Protein AF-A0A5D0RQT8-F1 (afdb_monomer)

Solvent-accessible surface area (backbone atoms only — not comparable to full-atom values): 4126 Å² total; per-residue (Å²): 134,84,65,51,75,67,35,50,52,42,41,51,51,22,58,75,70,72,47,50,53,33,56,50,87,95,43,79,46,75,48,96,39,71,70,55,50,54,51,52,48,53,52,42,52,47,54,54,67,54,66,72,62,74,81,79,71,80,78,84,82,79,78,94,129

Foldseek 3Di:
DQFDPVQLVQLVVCLVVQHQWGDTPPDIDGHPGSVRSVVVSVVNVCRNVVVPPPPPDPPPDDDDD

Nearest PDB structures (foldseek):
  8e00-assembly1_A  TM=7.531E-01  e=4.163E+00  Saccharomyces cerevisiae

Sequence (65 aa):
MSYTQDDIDSLRKAIAKGVSQAKMGEEQVTFRSLAEMRSTLAEMEQSVNGSVSRQHYPTFVGRPE

Radius of gyration: 18.5 Å; Cα contacts (8 Å, |Δi|>4): 52; chains: 1; bounding box: 31×20×64 Å

Structure (mmCIF, N/CA/C/O backbone):
data_AF-A0A5D0RQT8-F1
#
_entry.id   AF-A0A5D0RQT8-F1
#
loop_
_atom_site.group_PDB
_atom_site.id
_atom_site.type_symbol
_atom_site.label_atom_id
_atom_site.label_alt_id
_atom_site.label_comp_id
_atom_site.label_asym_id
_atom_site.label_entity_id
_atom_site.label_seq_id
_atom_site.pdbx_PDB_ins_code
_atom_site.Cartn_x
_atom_site.Cartn_y
_atom_site.Cartn_z
_atom_site.occupancy
_atom_site.B_iso_or_equiv
_atom_site.auth_seq_id
_atom_site.auth_comp_id
_atom_site.auth_asym_id
_atom_site.auth_atom_id
_atom_site.pdbx_PDB_model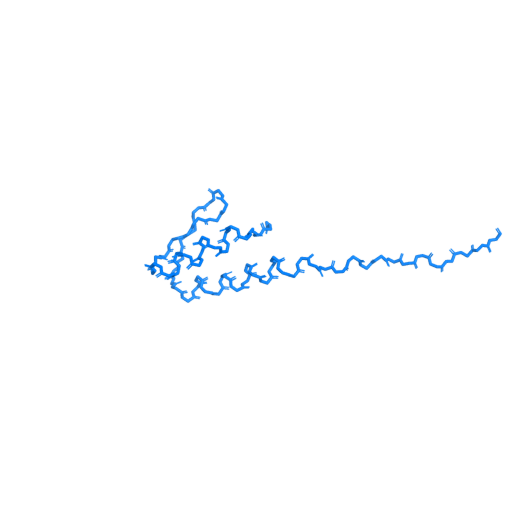_num
ATOM 1 N N . MET A 1 1 ? 2.952 6.711 -16.139 1.00 57.06 1 MET A N 1
ATOM 2 C CA . MET A 1 1 ? 3.840 6.359 -15.014 1.00 57.06 1 MET A CA 1
ATOM 3 C C . MET A 1 1 ? 3.862 4.850 -14.915 1.00 57.06 1 MET A C 1
ATOM 5 O O . MET A 1 1 ? 2.795 4.251 -14.933 1.00 57.06 1 MET A O 1
ATOM 9 N N . SER A 1 2 ? 5.045 4.248 -14.909 1.00 68.31 2 SER A N 1
ATOM 10 C CA . SER A 1 2 ? 5.193 2.807 -14.715 1.00 68.31 2 SER A CA 1
ATOM 11 C C . SER A 1 2 ? 5.200 2.551 -13.216 1.00 68.31 2 SER A C 1
ATOM 13 O O . SER A 1 2 ? 6.071 3.071 -12.523 1.00 68.31 2 SER A O 1
ATOM 15 N N . TYR A 1 3 ? 4.217 1.816 -12.707 1.00 77.50 3 TYR A N 1
ATOM 16 C CA . TYR A 1 3 ? 4.241 1.371 -11.316 1.00 77.50 3 TYR A CA 1
ATOM 17 C C . TYR A 1 3 ? 5.453 0.463 -11.094 1.00 77.50 3 TYR A C 1
ATOM 19 O O . TYR A 1 3 ? 5.864 -0.251 -12.010 1.00 77.50 3 TYR A O 1
ATOM 27 N N . THR A 1 4 ? 6.052 0.497 -9.908 1.00 84.94 4 THR A N 1
ATOM 28 C CA . THR A 1 4 ? 7.173 -0.384 -9.569 1.00 84.94 4 THR A CA 1
ATOM 29 C C . THR A 1 4 ? 6.719 -1.534 -8.679 1.00 84.94 4 THR A C 1
ATOM 31 O O . THR A 1 4 ? 5.653 -1.504 -8.062 1.00 84.94 4 THR A O 1
ATOM 34 N N . GLN A 1 5 ? 7.552 -2.572 -8.583 1.00 85.12 5 GLN A N 1
ATOM 35 C CA . GLN A 1 5 ? 7.286 -3.695 -7.686 1.00 85.12 5 GLN A CA 1
ATOM 36 C C . GLN A 1 5 ? 7.249 -3.268 -6.205 1.00 85.12 5 GLN A C 1
ATOM 38 O O . GLN A 1 5 ? 6.536 -3.884 -5.413 1.00 85.12 5 GLN A O 1
ATOM 43 N N . ASP A 1 6 ? 7.981 -2.206 -5.848 1.00 88.25 6 ASP A N 1
ATOM 44 C CA . ASP A 1 6 ? 7.999 -1.634 -4.497 1.00 88.25 6 ASP A CA 1
ATOM 45 C C . ASP A 1 6 ? 6.667 -0.948 -4.154 1.00 88.25 6 ASP A C 1
ATOM 47 O O . ASP A 1 6 ? 6.141 -1.117 -3.051 1.00 88.25 6 ASP A O 1
ATOM 51 N N . ASP A 1 7 ? 6.050 -0.278 -5.134 1.00 87.94 7 ASP A N 1
ATOM 52 C CA . ASP A 1 7 ? 4.720 0.320 -4.977 1.00 87.94 7 ASP A CA 1
ATOM 53 C C . ASP A 1 7 ? 3.650 -0.750 -4.723 1.00 87.94 7 ASP A C 1
ATOM 55 O O . ASP A 1 7 ? 2.774 -0.579 -3.871 1.00 87.94 7 ASP A O 1
ATOM 59 N N . ILE A 1 8 ? 3.741 -1.882 -5.430 1.00 90.19 8 ILE A N 1
ATOM 60 C CA . ILE A 1 8 ? 2.829 -3.020 -5.252 1.00 90.19 8 ILE A CA 1
ATOM 61 C C . ILE A 1 8 ? 2.974 -3.602 -3.841 1.00 90.19 8 ILE A C 1
ATOM 63 O O . ILE A 1 8 ? 1.968 -3.850 -3.173 1.00 90.19 8 ILE A O 1
ATOM 67 N N . ASP A 1 9 ? 4.202 -3.801 -3.351 1.00 91.19 9 ASP A N 1
ATOM 68 C CA . ASP A 1 9 ? 4.426 -4.325 -1.997 1.00 91.19 9 ASP A CA 1
ATOM 69 C C . ASP A 1 9 ? 3.959 -3.340 -0.915 1.00 91.19 9 ASP A C 1
ATOM 71 O O . ASP A 1 9 ? 3.303 -3.741 0.054 1.00 91.19 9 ASP A O 1
ATOM 75 N N . SER A 1 10 ? 4.215 -2.046 -1.111 1.00 90.19 10 SER A N 1
ATOM 76 C CA . SER A 1 10 ? 3.745 -0.980 -0.224 1.00 90.19 10 SER A CA 1
ATOM 77 C C . SER A 1 10 ? 2.219 -0.947 -0.138 1.00 90.19 10 SER A C 1
ATOM 79 O O . SER A 1 10 ? 1.662 -0.927 0.967 1.00 90.19 10 SER A O 1
ATOM 81 N N . LEU A 1 11 ? 1.525 -1.029 -1.277 1.00 90.75 11 LEU A N 1
ATOM 82 C CA . LEU A 1 11 ? 0.065 -1.088 -1.315 1.00 90.75 11 LEU A CA 1
ATOM 83 C C . LEU A 1 11 ? -0.464 -2.380 -0.675 1.00 90.75 11 LEU A C 1
ATOM 85 O O . LEU A 1 11 ? -1.417 -2.340 0.107 1.00 90.75 11 LEU A O 1
ATOM 89 N N . ARG A 1 12 ? 0.193 -3.522 -0.907 1.00 91.00 12 ARG A N 1
ATOM 90 C CA . ARG A 1 12 ? -0.172 -4.809 -0.292 1.00 91.00 12 ARG A CA 1
ATOM 91 C C . ARG A 1 12 ? -0.051 -4.772 1.232 1.00 91.00 12 ARG A C 1
ATOM 93 O O . ARG A 1 12 ? -0.942 -5.254 1.933 1.00 91.00 12 ARG A O 1
ATOM 100 N N . LYS A 1 13 ? 1.013 -4.159 1.759 1.00 92.06 13 LYS A N 1
ATOM 101 C CA . LYS A 1 13 ? 1.197 -3.926 3.202 1.00 92.06 13 LYS A CA 1
ATOM 102 C C . LYS A 1 13 ? 0.134 -2.989 3.768 1.00 92.06 13 LYS A C 1
ATOM 104 O O . LYS A 1 13 ? -0.347 -3.233 4.871 1.00 92.06 13 LYS A O 1
ATOM 109 N N . ALA A 1 14 ? -0.239 -1.939 3.040 1.00 91.00 14 ALA A N 1
ATOM 110 C CA . ALA A 1 14 ? -1.285 -1.009 3.459 1.00 91.00 14 ALA A CA 1
ATOM 111 C C . ALA A 1 14 ? -2.654 -1.708 3.571 1.00 91.00 14 ALA A C 1
ATOM 113 O O . ALA A 1 14 ? -3.324 -1.594 4.599 1.00 91.00 14 ALA A O 1
ATOM 114 N N . ILE A 1 15 ? -3.005 -2.540 2.583 1.00 90.75 15 ILE A N 1
ATOM 115 C CA . ILE A 1 15 ? -4.217 -3.374 2.606 1.00 90.75 15 ILE A CA 1
ATOM 116 C C . ILE A 1 15 ? -4.192 -4.341 3.795 1.00 90.75 15 ILE A C 1
ATOM 118 O O . ILE A 1 15 ? -5.177 -4.441 4.522 1.00 90.75 15 ILE A O 1
ATOM 122 N N . ALA A 1 16 ? -3.064 -5.019 4.037 1.00 91.12 16 ALA A N 1
ATOM 123 C CA . ALA A 1 16 ? -2.920 -5.951 5.159 1.00 91.12 16 ALA A CA 1
ATOM 124 C C . ALA A 1 16 ? -3.054 -5.267 6.531 1.00 91.12 16 ALA A C 1
ATOM 126 O O . ALA A 1 16 ? -3.533 -5.876 7.483 1.00 91.12 16 ALA A O 1
ATOM 127 N N . LYS A 1 17 ? -2.651 -3.996 6.629 1.00 90.62 17 LYS A N 1
ATOM 128 C CA . LYS A 1 17 ? -2.815 -3.169 7.833 1.00 90.62 17 LYS A CA 1
ATOM 129 C C . LYS A 1 17 ? -4.222 -2.580 7.977 1.00 90.62 17 LYS A C 1
ATOM 131 O O . LYS A 1 17 ? -4.527 -2.039 9.034 1.00 90.62 17 LYS A O 1
ATOM 136 N N . GLY A 1 18 ? -5.058 -2.653 6.941 1.00 90.56 18 GLY A N 1
ATOM 137 C CA . GLY A 1 18 ? -6.390 -2.049 6.934 1.00 90.56 18 GLY A CA 1
ATOM 138 C C . GLY A 1 18 ? -6.375 -0.519 6.865 1.00 90.56 18 GLY A C 1
ATOM 139 O O . GLY A 1 18 ? -7.342 0.112 7.282 1.00 90.56 18 GLY A O 1
ATOM 140 N N . VAL A 1 19 ? -5.287 0.087 6.378 1.00 90.56 19 VAL A N 1
ATOM 141 C CA . VAL A 1 19 ? -5.179 1.548 6.247 1.00 90.56 19 VAL A CA 1
ATOM 142 C C . VAL A 1 19 ? -5.605 1.993 4.854 1.00 90.56 19 VAL A C 1
ATOM 144 O O . VAL A 1 19 ? -5.272 1.347 3.868 1.00 90.56 19 VAL A O 1
ATOM 147 N N . SER A 1 20 ? -6.290 3.131 4.768 1.00 89.31 20 SER A N 1
ATOM 148 C CA . SER A 1 20 ? -6.774 3.697 3.499 1.00 89.31 20 SER A CA 1
ATOM 149 C C . SER A 1 20 ? -5.753 4.603 2.802 1.00 89.31 20 SER A C 1
ATOM 151 O O . SER A 1 20 ? -6.096 5.296 1.852 1.00 89.31 20 SER A O 1
ATOM 153 N N . GLN A 1 21 ? -4.509 4.652 3.277 1.00 89.44 21 GLN A N 1
ATOM 154 C CA . GLN A 1 21 ? -3.443 5.462 2.689 1.00 89.44 21 GLN A CA 1
ATOM 155 C C . GLN A 1 21 ? -2.261 4.585 2.298 1.00 89.44 21 GLN A C 1
ATOM 157 O O . GLN A 1 21 ? -1.807 3.759 3.091 1.00 89.44 21 GLN A O 1
ATOM 162 N N . ALA A 1 22 ? -1.733 4.809 1.098 1.00 89.75 22 ALA A N 1
ATOM 163 C CA . ALA A 1 22 ? -0.508 4.179 0.628 1.00 89.75 22 ALA A CA 1
ATOM 164 C C . ALA A 1 22 ? 0.393 5.210 -0.050 1.00 89.75 22 ALA A C 1
ATOM 166 O O . ALA A 1 22 ? -0.077 6.178 -0.647 1.00 89.75 22 ALA A O 1
ATOM 167 N N . LYS A 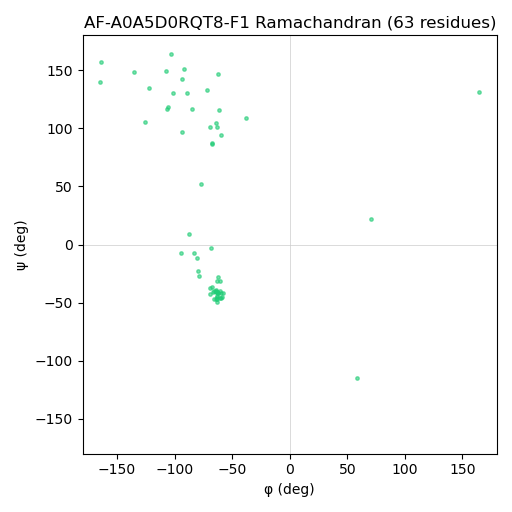1 23 ? 1.702 4.996 0.058 1.00 87.50 23 LYS A N 1
ATOM 168 C CA . LYS A 1 23 ? 2.693 5.760 -0.692 1.00 87.50 23 LYS A CA 1
ATOM 169 C C . LYS A 1 23 ? 2.929 5.057 -2.027 1.00 87.50 23 LYS A C 1
ATOM 171 O O . LYS A 1 23 ? 3.124 3.844 -2.038 1.00 87.50 23 LYS A O 1
ATOM 176 N N . MET A 1 24 ? 2.877 5.815 -3.113 1.00 84.88 24 MET A N 1
ATOM 177 C CA . MET A 1 24 ? 3.156 5.371 -4.475 1.00 84.88 24 MET A CA 1
ATOM 178 C C . MET A 1 24 ? 4.230 6.296 -5.046 1.00 84.88 24 MET A C 1
ATOM 180 O O . MET A 1 24 ? 3.971 7.466 -5.328 1.00 84.88 24 MET A O 1
ATOM 184 N N . GLY A 1 25 ? 5.459 5.798 -5.147 1.00 83.12 25 GLY A N 1
ATOM 185 C CA . GLY A 1 25 ? 6.637 6.575 -5.509 1.00 83.12 25 GLY A CA 1
ATOM 186 C C . GLY A 1 25 ? 6.867 7.733 -4.539 1.00 83.12 25 GLY A C 1
ATOM 187 O O . GLY A 1 25 ? 7.152 7.536 -3.357 1.00 83.12 25 GLY A O 1
ATOM 188 N N . GLU A 1 26 ? 6.742 8.957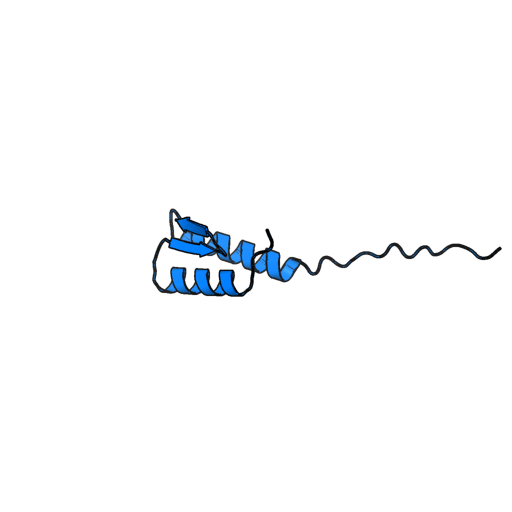 -5.039 1.00 83.00 26 GLU A N 1
ATOM 189 C CA . GLU A 1 26 ? 6.918 10.191 -4.263 1.00 83.00 26 GLU A CA 1
ATOM 190 C C . GLU A 1 26 ? 5.598 10.743 -3.706 1.00 83.00 26 GLU A C 1
ATOM 192 O O . GLU A 1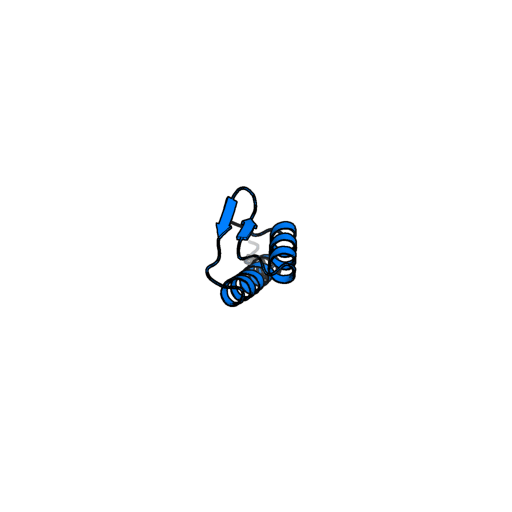 26 ? 5.613 11.656 -2.881 1.00 83.00 26 GLU A O 1
ATOM 197 N N . GLU A 1 27 ? 4.462 10.165 -4.100 1.00 85.19 27 GLU A N 1
ATOM 198 C CA . GLU A 1 27 ? 3.138 10.680 -3.770 1.00 85.19 27 GLU A CA 1
ATOM 199 C C . GLU A 1 27 ? 2.425 9.803 -2.734 1.00 85.19 27 GLU A C 1
ATOM 201 O O . GLU A 1 27 ? 2.624 8.588 -2.651 1.00 85.19 27 GLU A O 1
ATOM 206 N N . GLN A 1 28 ? 1.583 10.425 -1.907 1.00 89.69 28 GLN A N 1
ATOM 207 C CA . GLN A 1 28 ? 0.741 9.719 -0.947 1.00 89.69 28 GLN A CA 1
ATOM 208 C C . GLN A 1 28 ? -0.704 9.739 -1.428 1.00 89.69 28 GLN A C 1
ATOM 210 O O . GLN A 1 28 ? -1.341 10.789 -1.501 1.00 89.69 28 GLN A O 1
ATOM 215 N N . VAL A 1 29 ? -1.234 8.556 -1.710 1.00 89.38 29 VAL A N 1
ATOM 216 C CA . VAL A 1 29 ? -2.585 8.378 -2.232 1.00 89.38 29 VAL A CA 1
ATOM 217 C C . VAL A 1 29 ? -3.504 7.945 -1.097 1.00 89.38 29 VAL A C 1
ATOM 219 O O . VAL A 1 29 ? -3.194 7.025 -0.333 1.00 89.38 29 VAL A O 1
ATOM 222 N N . THR 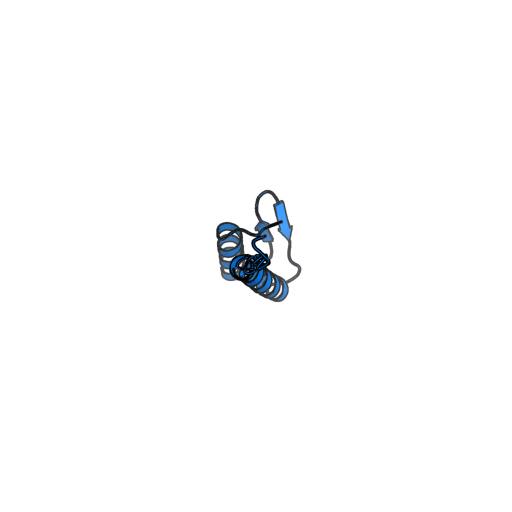A 1 30 ? -4.641 8.631 -0.976 1.00 92.12 30 THR A N 1
ATOM 223 C CA . THR A 1 30 ? -5.701 8.283 -0.023 1.00 92.12 30 THR A CA 1
ATOM 224 C C . THR A 1 30 ? -6.863 7.663 -0.780 1.00 92.12 30 THR A C 1
ATOM 226 O O . THR A 1 30 ? -7.476 8.308 -1.626 1.00 92.12 30 THR A O 1
ATOM 229 N N . PHE A 1 31 ? -7.162 6.417 -0.448 1.00 90.62 31 PHE A N 1
ATOM 230 C CA . PHE A 1 31 ? -8.227 5.627 -1.038 1.00 90.62 31 PHE A CA 1
ATOM 231 C C . PHE A 1 31 ? -9.515 5.783 -0.247 1.00 90.62 31 PHE A C 1
ATOM 233 O O . PHE A 1 31 ? -9.514 5.985 0.971 1.00 90.62 31 PHE A O 1
ATOM 240 N N . ARG A 1 32 ? -10.643 5.639 -0.935 1.00 89.69 32 ARG A N 1
ATOM 241 C CA . ARG A 1 32 ? -11.967 5.742 -0.308 1.00 89.69 32 ARG A CA 1
ATOM 242 C C . ARG A 1 32 ? -12.365 4.467 0.423 1.00 89.69 32 ARG A C 1
ATOM 244 O O . ARG A 1 32 ? -13.231 4.505 1.294 1.00 89.69 32 ARG A O 1
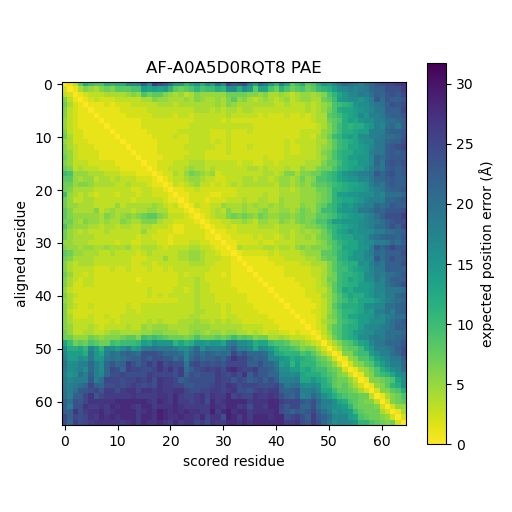ATOM 251 N N . SER A 1 33 ? -11.788 3.323 0.053 1.00 91.00 33 SER A N 1
ATOM 252 C CA . SER A 1 33 ? -12.135 2.009 0.604 1.00 91.00 33 SER A CA 1
ATOM 253 C C . SER A 1 33 ? -11.071 0.952 0.302 1.00 91.00 33 SER A C 1
ATOM 255 O O . SER A 1 33 ? -10.366 1.034 -0.701 1.00 91.00 33 SER A O 1
ATOM 257 N N . LEU A 1 34 ? -11.029 -0.116 1.107 1.00 90.00 34 LEU A N 1
ATOM 258 C CA . LEU A 1 34 ? -10.160 -1.275 0.845 1.00 90.00 34 LEU A CA 1
ATOM 259 C C . LEU A 1 34 ? -10.473 -1.968 -0.489 1.00 90.00 34 LEU A C 1
ATOM 261 O O . LEU A 1 34 ? -9.572 -2.500 -1.128 1.00 90.00 34 LEU A O 1
ATOM 265 N N . ALA A 1 35 ? -11.735 -1.956 -0.927 1.00 91.31 35 ALA A N 1
ATOM 266 C CA . ALA A 1 35 ? -12.116 -2.496 -2.231 1.00 91.31 35 ALA A CA 1
ATOM 267 C C . ALA A 1 35 ? -11.431 -1.742 -3.386 1.00 91.31 35 ALA A C 1
ATOM 269 O O . ALA A 1 35 ? -10.918 -2.373 -4.307 1.00 91.31 35 ALA A O 1
ATOM 270 N N . GLU A 1 36 ? -11.364 -0.411 -3.287 1.00 90.38 36 GLU A N 1
ATOM 271 C CA . GLU A 1 36 ? -10.670 0.451 -4.248 1.00 90.38 36 GLU A CA 1
ATOM 272 C C . GLU A 1 36 ? -9.170 0.128 -4.263 1.00 90.38 36 GLU A C 1
ATOM 274 O O . GLU A 1 36 ? -8.621 -0.153 -5.323 1.00 90.38 36 GLU A O 1
ATOM 279 N N . MET A 1 37 ? -8.540 0.006 -3.085 1.00 91.69 37 MET A N 1
ATOM 280 C CA . MET A 1 37 ? -7.123 -0.378 -2.982 1.00 91.69 37 MET A CA 1
ATOM 281 C C . MET A 1 37 ? -6.817 -1.725 -3.641 1.00 91.69 37 MET A C 1
ATOM 283 O O . MET A 1 37 ? -5.792 -1.867 -4.303 1.00 91.69 37 MET A O 1
ATOM 287 N N . ARG A 1 38 ? -7.687 -2.731 -3.471 1.00 91.69 38 ARG A N 1
ATOM 288 C CA . ARG A 1 38 ? -7.503 -4.049 -4.103 1.00 91.69 38 ARG A CA 1
ATOM 289 C C . ARG A 1 38 ? -7.648 -3.981 -5.622 1.00 91.69 38 ARG A C 1
ATOM 291 O O . ARG A 1 38 ? -6.914 -4.682 -6.311 1.00 91.69 38 ARG A O 1
ATOM 298 N N . SER A 1 39 ? -8.563 -3.150 -6.126 1.00 92.19 39 SER A N 1
ATOM 299 C CA . SER A 1 39 ? -8.710 -2.910 -7.566 1.00 92.19 39 SER A CA 1
ATOM 300 C C . SER A 1 39 ? -7.451 -2.261 -8.137 1.00 92.19 39 SER A C 1
ATOM 302 O O . SER A 1 39 ? -6.873 -2.783 -9.085 1.00 92.19 39 SER A O 1
ATOM 304 N N . THR A 1 40 ? -6.961 -1.198 -7.493 1.00 90.25 40 THR A N 1
ATOM 305 C CA . THR A 1 40 ? -5.732 -0.510 -7.909 1.00 90.25 40 THR A CA 1
ATOM 306 C C . THR A 1 40 ? -4.521 -1.439 -7.868 1.00 90.25 40 THR A C 1
ATOM 308 O O . THR A 1 40 ? -3.715 -1.423 -8.791 1.00 90.25 40 THR A O 1
ATOM 311 N N . LEU A 1 41 ? -4.407 -2.302 -6.852 1.00 90.56 41 LEU A N 1
ATOM 312 C CA . LEU A 1 41 ? -3.331 -3.294 -6.781 1.00 90.56 41 LEU A CA 1
ATOM 313 C C . LEU A 1 41 ? -3.338 -4.230 -7.998 1.00 90.56 41 LEU A C 1
ATOM 315 O O . LEU A 1 41 ? -2.291 -4.441 -8.603 1.00 90.56 41 LEU A O 1
ATOM 319 N N . ALA A 1 42 ? -4.509 -4.734 -8.393 1.00 90.81 42 ALA A N 1
ATOM 320 C CA . ALA A 1 42 ? -4.630 -5.601 -9.562 1.00 90.81 42 ALA A CA 1
ATOM 321 C C . ALA A 1 42 ? -4.236 -4.874 -10.861 1.00 90.81 42 ALA A C 1
ATOM 323 O O . ALA A 1 42 ? -3.536 -5.445 -11.698 1.00 90.81 4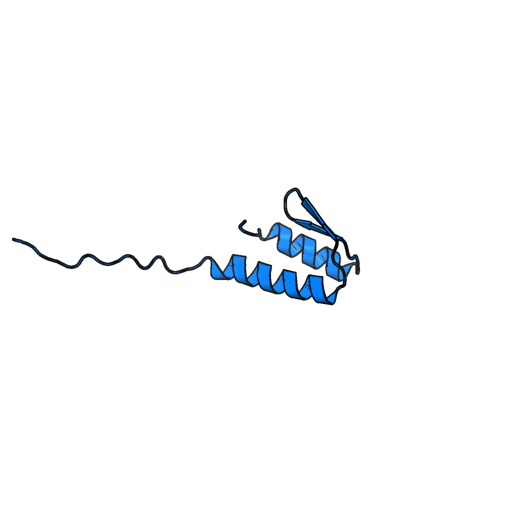2 ALA A O 1
ATOM 324 N N . GLU A 1 43 ? -4.630 -3.608 -11.019 1.00 88.06 43 GLU A N 1
ATOM 325 C CA . GLU A 1 43 ? -4.234 -2.776 -12.165 1.00 88.06 43 GLU A CA 1
ATOM 326 C C . GLU A 1 43 ? -2.720 -2.530 -12.206 1.00 88.06 43 GLU A C 1
ATOM 328 O O . GLU A 1 43 ? -2.100 -2.619 -13.268 1.00 88.06 43 GLU A O 1
ATOM 333 N N . MET A 1 44 ? -2.101 -2.275 -11.050 1.00 87.12 44 MET A N 1
ATOM 334 C CA . MET A 1 44 ? -0.651 -2.103 -10.940 1.00 87.12 44 MET A CA 1
ATOM 335 C C . MET A 1 44 ? 0.093 -3.387 -11.314 1.00 87.12 44 MET A C 1
ATOM 337 O O . MET A 1 44 ? 1.024 -3.336 -12.118 1.00 87.12 44 MET A O 1
ATOM 341 N N . GLU A 1 45 ? -0.337 -4.542 -10.795 1.00 88.25 45 GLU A N 1
ATOM 342 C CA . GLU A 1 45 ? 0.237 -5.849 -11.143 1.00 88.25 45 GLU A CA 1
ATOM 343 C C . GLU A 1 45 ? 0.104 -6.143 -12.644 1.00 88.25 45 GLU A C 1
ATOM 345 O O . GLU A 1 45 ? 1.064 -6.587 -13.276 1.00 88.25 45 GLU A O 1
ATOM 350 N N . GLN A 1 46 ? -1.048 -5.834 -13.247 1.00 85.88 46 GLN A N 1
ATOM 351 C CA . GLN A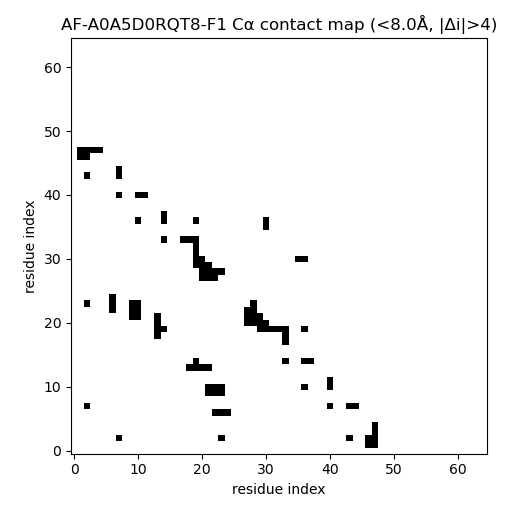 1 46 ? -1.258 -5.968 -14.692 1.00 85.88 46 GLN A CA 1
ATOM 352 C C . GLN A 1 46 ? -0.356 -5.040 -15.507 1.00 85.88 46 GLN A C 1
ATOM 354 O O . GLN A 1 46 ? 0.152 -5.450 -16.545 1.00 85.88 46 GLN A O 1
ATOM 359 N N . SER A 1 47 ? -0.136 -3.808 -15.053 1.00 82.94 47 SER A N 1
ATOM 360 C CA . SER A 1 47 ? 0.704 -2.828 -15.749 1.00 82.94 47 SER A CA 1
ATOM 361 C C . SER A 1 47 ? 2.188 -3.217 -15.716 1.00 82.94 47 SER A C 1
ATOM 363 O O . SER A 1 47 ? 2.875 -3.192 -16.743 1.00 82.94 47 SER A O 1
ATOM 365 N N . VAL A 1 48 ? 2.671 -3.678 -14.557 1.00 82.81 48 VAL A N 1
ATOM 366 C CA . VAL A 1 48 ? 4.046 -4.177 -14.393 1.00 82.81 48 VAL A CA 1
ATOM 367 C C . VAL A 1 48 ? 4.267 -5.447 -15.211 1.00 82.81 48 VAL A C 1
ATOM 369 O O . VAL A 1 48 ? 5.246 -5.543 -15.950 1.00 82.81 48 VAL A O 1
ATOM 372 N N . ASN A 1 49 ? 3.339 -6.403 -15.141 1.00 75.56 49 ASN A N 1
ATOM 373 C CA . ASN A 1 49 ? 3.485 -7.690 -15.819 1.00 75.56 49 ASN A CA 1
ATOM 374 C C . ASN A 1 49 ? 3.155 -7.615 -17.324 1.00 75.56 49 ASN A C 1
ATOM 376 O O . ASN A 1 49 ? 3.682 -8.389 -18.114 1.00 75.56 49 ASN A O 1
ATOM 380 N N . GLY A 1 50 ? 2.298 -6.678 -17.739 1.00 63.41 50 GLY A N 1
ATOM 381 C CA . GLY A 1 50 ? 1.867 -6.449 -19.123 1.00 63.41 50 GLY A CA 1
ATOM 382 C C . GLY A 1 50 ? 2.823 -5.589 -19.954 1.00 63.41 50 GLY A C 1
ATOM 383 O O . GLY A 1 50 ? 2.664 -5.499 -21.170 1.00 63.41 50 GLY A O 1
ATOM 384 N N . SER A 1 51 ? 3.858 -5.012 -19.335 1.00 54.75 51 SER A N 1
ATOM 385 C CA . SER A 1 51 ? 4.912 -4.266 -20.039 1.00 54.75 51 SER A CA 1
ATOM 386 C C . SER A 1 51 ? 5.812 -5.148 -20.925 1.00 54.75 51 SER A C 1
ATOM 388 O O . SER A 1 51 ? 6.607 -4.626 -21.702 1.00 54.75 51 SER A O 1
ATOM 390 N N . VAL A 1 52 ? 5.622 -6.475 -20.934 1.00 51.94 52 VAL A N 1
ATOM 391 C CA . VAL A 1 52 ? 6.047 -7.366 -22.037 1.00 51.94 52 VAL A CA 1
ATOM 392 C C . VAL A 1 52 ? 5.082 -7.252 -23.226 1.00 51.94 52 VAL A C 1
ATOM 394 O O . VAL A 1 52 ? 4.583 -8.237 -23.773 1.00 51.94 52 VAL A O 1
ATOM 397 N N . SER A 1 53 ? 4.822 -6.024 -23.676 1.00 50.34 53 SER A N 1
ATOM 398 C CA . SER A 1 53 ? 4.308 -5.829 -25.025 1.00 50.34 53 SER A CA 1
ATOM 399 C C . SER A 1 53 ? 5.449 -6.182 -25.965 1.00 50.34 53 SER A C 1
ATOM 401 O O . SER A 1 53 ? 6.419 -5.435 -26.103 1.00 50.34 53 SER A O 1
ATOM 403 N N . ARG A 1 54 ? 5.365 -7.394 -26.525 1.00 56.31 54 ARG A N 1
ATOM 404 C CA . ARG A 1 54 ? 6.208 -7.898 -27.608 1.00 56.31 54 ARG A CA 1
ATOM 405 C C . ARG A 1 54 ? 6.464 -6.747 -28.564 1.00 56.31 54 ARG A C 1
ATOM 407 O O . ARG A 1 54 ? 5.551 -6.315 -29.263 1.00 56.31 54 ARG A O 1
ATOM 414 N N . GLN A 1 55 ? 7.700 -6.260 -28.574 1.00 59.28 55 GLN A N 1
ATOM 415 C CA . GLN A 1 55 ? 8.186 -5.384 -29.621 1.00 59.28 55 GLN A CA 1
ATOM 416 C C . GLN A 1 55 ? 8.047 -6.178 -30.918 1.00 59.28 55 GLN A C 1
ATOM 418 O O . GLN A 1 55 ? 8.868 -7.032 -31.247 1.00 59.28 55 GLN A O 1
ATOM 423 N N . HIS A 1 56 ? 6.922 -5.971 -31.596 1.00 57.91 56 HIS A N 1
ATOM 424 C CA . HIS A 1 56 ? 6.664 -6.466 -32.928 1.00 57.91 56 HIS A CA 1
ATOM 425 C C . HIS A 1 56 ? 7.621 -5.703 -33.835 1.00 57.91 56 HIS A C 1
ATOM 427 O O . HIS A 1 56 ? 7.299 -4.625 -34.331 1.00 57.91 56 HIS A O 1
ATOM 433 N N . TYR A 1 57 ? 8.839 -6.225 -33.972 1.00 62.69 57 TYR A N 1
ATOM 434 C CA . TYR A 1 57 ? 9.748 -5.786 -35.013 1.00 62.69 57 TYR A CA 1
ATOM 435 C C . TYR A 1 57 ? 9.061 -6.093 -36.343 1.00 62.69 57 TYR A C 1
ATOM 437 O O . TYR A 1 57 ? 8.827 -7.270 -36.629 1.00 62.69 57 TYR A O 1
ATOM 445 N N . PRO A 1 58 ? 8.719 -5.086 -37.16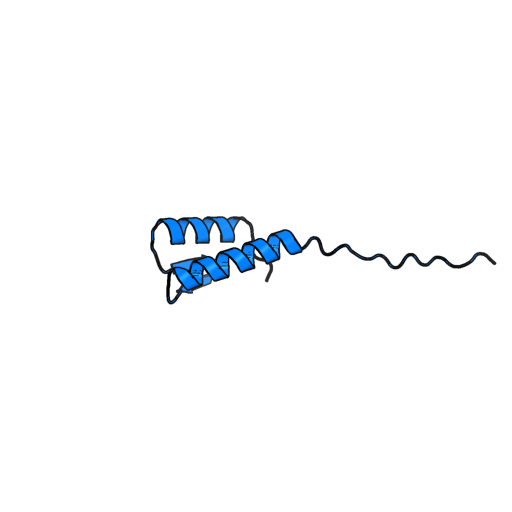8 1.00 64.38 58 PRO A N 1
ATOM 446 C CA . PRO A 1 58 ? 8.385 -5.369 -38.546 1.00 64.38 58 PRO A CA 1
ATOM 447 C C . PRO A 1 58 ? 9.659 -5.925 -39.177 1.00 64.38 58 PRO A C 1
ATOM 449 O O . PRO A 1 58 ? 10.629 -5.200 -39.400 1.00 64.38 58 PRO A O 1
ATOM 452 N N . THR A 1 59 ? 9.703 -7.236 -39.399 1.00 65.69 59 THR A N 1
ATOM 453 C CA . THR A 1 59 ? 10.751 -7.836 -40.214 1.00 65.69 59 THR A CA 1
ATOM 454 C C . THR A 1 59 ? 10.578 -7.260 -41.616 1.00 65.69 59 THR A C 1
ATOM 456 O O . THR A 1 59 ? 9.677 -7.655 -42.351 1.00 65.69 59 THR A O 1
ATOM 459 N N . PHE A 1 60 ? 11.403 -6.276 -41.972 1.00 66.38 60 PHE A N 1
ATOM 460 C CA . PHE A 1 60 ? 11.543 -5.816 -43.347 1.00 66.38 60 PHE A CA 1
ATOM 461 C C . PHE A 1 60 ? 12.188 -6.956 -44.142 1.00 66.38 60 PHE A C 1
ATOM 463 O O . PHE A 1 60 ? 13.407 -7.067 -44.236 1.00 66.38 60 PHE A O 1
ATOM 470 N N . VAL A 1 61 ? 11.357 -7.862 -44.656 1.00 68.19 61 VAL A N 1
ATOM 471 C CA . VAL A 1 61 ? 11.775 -8.867 -45.632 1.00 68.19 61 VAL A CA 1
ATOM 472 C C . VAL A 1 61 ? 11.496 -8.297 -47.019 1.00 68.19 61 VAL A C 1
ATOM 474 O O . VAL A 1 61 ? 10.378 -8.370 -47.521 1.00 68.19 61 VAL A O 1
ATOM 477 N N . GLY A 1 62 ? 12.516 -7.713 -47.639 1.00 59.69 62 GLY A N 1
ATOM 478 C CA . GLY A 1 62 ? 12.509 -7.378 -49.062 1.00 59.69 62 GLY A CA 1
ATOM 479 C C . GLY A 1 62 ? 13.625 -6.397 -49.397 1.00 59.69 62 GLY A C 1
ATOM 480 O O . GLY A 1 62 ? 13.770 -5.393 -48.715 1.00 59.69 62 GLY A O 1
ATOM 481 N N . ARG A 1 63 ? 14.457 -6.594 -50.415 1.00 61.81 63 ARG A N 1
ATOM 482 C CA . ARG A 1 63 ? 14.677 -7.668 -51.402 1.00 61.81 63 ARG A CA 1
ATOM 483 C C . ARG A 1 63 ? 16.059 -7.334 -52.010 1.00 61.81 63 ARG A C 1
ATOM 485 O O . ARG A 1 63 ? 16.309 -6.145 -52.189 1.00 61.81 63 ARG A O 1
ATOM 492 N N . PRO A 1 64 ? 16.956 -8.295 -52.289 1.00 70.56 64 PRO A N 1
ATOM 493 C CA . PRO A 1 64 ? 18.218 -7.982 -52.959 1.00 70.56 64 PRO A CA 1
ATOM 494 C C . PRO A 1 64 ? 17.966 -7.630 -54.434 1.00 70.56 64 PRO A C 1
ATOM 496 O O . PRO A 1 64 ? 17.240 -8.365 -55.108 1.00 70.56 64 PRO A O 1
ATOM 499 N N . GLU A 1 65 ? 18.572 -6.537 -54.902 1.00 62.81 65 GLU A N 1
ATOM 500 C CA . GLU A 1 65 ? 18.891 -6.282 -56.316 1.00 62.81 65 GLU A CA 1
ATOM 501 C C . GLU A 1 65 ? 20.413 -6.253 -56.475 1.00 62.81 65 GLU A C 1
ATOM 503 O O . GLU A 1 65 ? 21.078 -5.676 -55.579 1.00 62.81 65 GLU A O 1
#

Mean predicted aligned error: 9.42 Å

pLDDT: mean 80.91, std 12.93, range [50.34, 92.19]

Secondary structure (DSSP, 8-state):
-PPPHHHHHHHHHHHHHT-SEEEETTEEEE-S-HHHHHHHHHHHHHHHHHT--------------